Protein AF-A0A5M3XYK2-F1 (afdb_monomer_lite)

InterPro domains:
  IPR046214 Protein of unknown function DUF6247 [PF19760] (10-94)

Secondary structure (DSSP, 8-state):
------PPPTT-HHHHHHHS-TTTHHHHHHHHHHHHHHHHH-GGGHHHHHHHHHHHHHHHHHHTSTTHHHHHHHHHTT-S----HHHHHHHHHHHT-

pLDDT: mean 92.54, std 9.44, range [47.91, 98.75]

Radius of gyration: 17.4 Å; chains: 1; bounding box: 43×45×39 Å

Organism: NCBI:txid90975

Foldseek 3Di:
DDDDDDDDDLLPLVVLLVLDDPVCNVVLVVVLVVLVVVCVVDVVSVVVNSVSSVVSSVVSVQVPPPCSVVQVVCVVVVHDDDDPPVVVVVVVVVVVD

Structure (mmCIF, N/CA/C/O backbone):
data_AF-A0A5M3XYK2-F1
#
_entry.id   AF-A0A5M3XYK2-F1
#
loop_
_atom_site.group_PDB
_atom_site.id
_atom_site.type_symbol
_atom_site.label_atom_id
_atom_site.label_alt_id
_atom_site.label_comp_id
_atom_site.label_asym_id
_atom_site.label_entity_id
_atom_site.label_seq_id
_atom_site.pdbx_PDB_ins_code
_atom_site.Cartn_x
_atom_site.Cartn_y
_atom_site.Cartn_z
_atom_site.occupancy
_atom_site.B_iso_or_equiv
_atom_site.auth_seq_id
_atom_site.auth_comp_id
_atom_site.auth_asym_id
_atom_site.auth_atom_id
_atom_site.pdbx_PDB_model_num
ATOM 1 N N . MET A 1 1 ? 24.129 -23.093 20.498 1.00 47.91 1 MET A N 1
ATOM 2 C CA . MET A 1 1 ? 23.828 -22.043 19.506 1.00 47.91 1 MET A CA 1
ATOM 3 C C . MET A 1 1 ? 22.343 -21.745 19.598 1.00 47.91 1 MET A C 1
ATOM 5 O O . MET A 1 1 ? 21.560 -22.661 19.391 1.00 47.91 1 MET A O 1
ATOM 9 N N . SER A 1 2 ? 21.950 -20.536 19.992 1.00 61.22 2 SER A N 1
ATOM 10 C CA . SER A 1 2 ? 20.559 -20.082 19.904 1.00 61.22 2 SER A CA 1
ATOM 11 C C . SER A 1 2 ? 20.339 -19.483 18.515 1.00 61.22 2 SER A C 1
ATOM 13 O O . SER A 1 2 ? 21.081 -18.595 18.103 1.00 61.22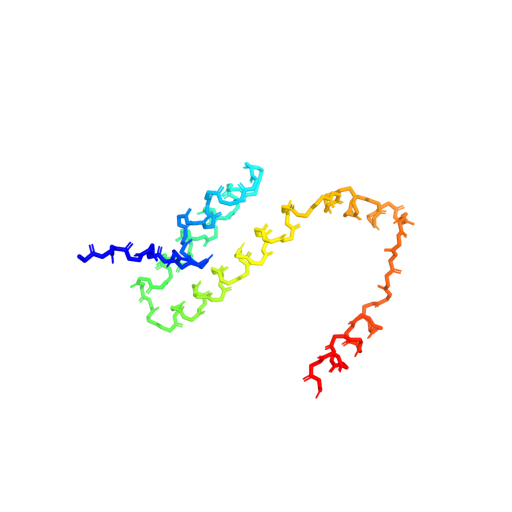 2 SER A O 1
ATOM 15 N N . ALA A 1 3 ? 19.355 -19.992 17.776 1.00 60.56 3 ALA A N 1
ATOM 16 C CA . ALA A 1 3 ? 18.896 -19.344 16.555 1.00 60.56 3 ALA A CA 1
ATOM 17 C C . ALA A 1 3 ? 18.159 -18.065 16.970 1.00 60.56 3 ALA A C 1
ATOM 19 O O . ALA A 1 3 ? 17.110 -18.141 17.609 1.00 60.56 3 ALA A O 1
ATOM 20 N N . GLN A 1 4 ? 18.736 -16.897 16.686 1.00 62.22 4 GLN A N 1
ATOM 21 C CA . GLN A 1 4 ? 17.971 -15.658 16.787 1.00 62.22 4 GLN A CA 1
ATOM 22 C C . GLN A 1 4 ? 16.861 -15.692 15.723 1.00 62.22 4 GLN A C 1
ATOM 24 O O . GLN A 1 4 ? 17.121 -16.170 14.614 1.00 62.22 4 GLN A O 1
ATOM 29 N N . PRO A 1 5 ? 15.631 -15.247 16.042 1.00 66.31 5 PRO A N 1
ATOM 30 C CA . PRO A 1 5 ? 14.573 -15.153 15.046 1.00 66.31 5 PRO A CA 1
ATOM 31 C C . PRO A 1 5 ? 15.048 -14.250 13.905 1.00 66.31 5 PRO A C 1
ATOM 33 O O . PRO A 1 5 ? 15.541 -13.152 14.154 1.00 66.31 5 PRO A O 1
ATOM 36 N N . ILE A 1 6 ? 14.919 -14.717 12.665 1.00 72.19 6 ILE A N 1
ATOM 37 C CA . ILE A 1 6 ? 15.133 -13.872 11.491 1.00 72.19 6 ILE A CA 1
ATOM 38 C C . ILE A 1 6 ? 13.923 -12.941 11.422 1.00 72.19 6 ILE A C 1
ATOM 40 O O . ILE A 1 6 ? 12.798 -13.410 11.254 1.00 72.19 6 ILE A O 1
ATOM 44 N N . GLU A 1 7 ? 14.145 -11.644 11.615 1.00 80.56 7 GLU A N 1
ATOM 45 C CA . GLU A 1 7 ? 13.113 -10.631 11.403 1.00 80.56 7 GLU A CA 1
ATOM 46 C C . GLU A 1 7 ? 12.750 -10.615 9.910 1.00 80.56 7 GLU A C 1
ATOM 48 O O . GLU A 1 7 ? 13.623 -10.463 9.053 1.00 80.56 7 GLU A O 1
ATOM 53 N N . GLU A 1 8 ? 11.477 -10.865 9.590 1.00 88.31 8 GLU A N 1
ATOM 54 C CA . GLU A 1 8 ? 10.988 -10.841 8.209 1.00 88.31 8 GLU A CA 1
ATOM 55 C C . GLU A 1 8 ? 11.018 -9.402 7.665 1.00 88.31 8 GLU A C 1
ATOM 57 O O . GLU A 1 8 ? 10.682 -8.463 8.387 1.00 88.31 8 GLU A O 1
ATOM 62 N N . ASP A 1 9 ? 11.373 -9.218 6.387 1.00 94.12 9 ASP A N 1
ATOM 63 C CA . ASP A 1 9 ? 11.321 -7.900 5.743 1.00 94.12 9 ASP A CA 1
ATOM 64 C C . ASP A 1 9 ? 9.862 -7.397 5.706 1.00 94.12 9 ASP A C 1
ATOM 66 O O . ASP A 1 9 ? 9.015 -8.018 5.055 1.00 94.12 9 ASP A O 1
ATOM 70 N N . PRO A 1 10 ? 9.534 -6.258 6.344 1.00 95.00 10 PRO A N 1
ATOM 71 C CA . PRO A 1 10 ? 8.174 -5.727 6.339 1.00 95.00 10 PRO A CA 1
ATOM 72 C C . PRO A 1 10 ? 7.659 -5.336 4.945 1.00 95.00 10 PRO A C 1
ATOM 74 O O . PRO A 1 10 ? 6.451 -5.141 4.770 1.00 95.00 10 PRO A O 1
ATOM 77 N N . GLN A 1 11 ? 8.560 -5.180 3.969 1.00 97.50 11 GLN A N 1
ATOM 78 C CA . GLN A 1 11 ? 8.250 -4.889 2.569 1.00 97.50 11 GLN A CA 1
ATOM 79 C C . GLN A 1 11 ? 8.154 -6.148 1.696 1.00 97.50 11 GLN A C 1
ATOM 81 O O . GLN A 1 11 ? 7.848 -6.030 0.504 1.00 97.50 11 GLN A O 1
ATOM 86 N N . ASP A 1 12 ? 8.372 -7.339 2.263 1.00 97.50 12 ASP A N 1
ATOM 87 C CA . ASP A 1 12 ? 8.168 -8.601 1.561 1.00 97.50 12 ASP A CA 1
ATOM 88 C C . ASP A 1 12 ? 6.694 -8.708 1.105 1.00 97.50 12 ASP A C 1
ATOM 90 O O . ASP A 1 12 ? 5.772 -8.549 1.918 1.00 97.50 12 ASP A O 1
ATOM 94 N N . PRO A 1 13 ? 6.425 -8.987 -0.186 1.00 97.88 13 PRO A N 1
ATOM 95 C CA . PRO A 1 13 ? 5.066 -9.126 -0.703 1.00 97.88 13 PRO A CA 1
ATOM 96 C C . PRO A 1 13 ? 4.197 -10.139 0.058 1.00 97.88 13 PRO A C 1
ATOM 98 O O . PRO A 1 13 ? 2.987 -9.936 0.172 1.00 97.88 13 PRO A O 1
ATOM 101 N N . GLN A 1 14 ? 4.780 -11.223 0.580 1.00 97.88 14 GLN A N 1
ATOM 102 C CA . GLN A 1 14 ? 4.074 -12.217 1.388 1.00 97.88 14 GLN A CA 1
ATOM 103 C C . GLN A 1 14 ? 3.711 -11.664 2.767 1.00 97.88 14 GLN A C 1
ATOM 105 O O . GLN A 1 14 ? 2.580 -11.859 3.220 1.00 97.88 14 GLN A O 1
ATOM 110 N N . VAL A 1 15 ? 4.630 -10.944 3.416 1.00 98.00 15 VAL A N 1
ATOM 111 C CA . VAL A 1 15 ? 4.382 -10.285 4.710 1.00 98.00 15 VAL A CA 1
ATOM 112 C C . VAL A 1 15 ? 3.274 -9.243 4.563 1.00 98.00 15 VAL A C 1
ATOM 114 O O . VAL A 1 15 ? 2.305 -9.266 5.326 1.00 98.00 15 VAL A O 1
ATOM 117 N N . ILE A 1 16 ? 3.344 -8.410 3.520 1.00 98.56 16 ILE A N 1
ATOM 118 C CA . ILE A 1 16 ? 2.302 -7.432 3.180 1.00 98.56 16 ILE A CA 1
ATOM 119 C C . ILE A 1 16 ? 0.954 -8.130 2.961 1.00 98.56 16 ILE A C 1
ATOM 121 O O . ILE A 1 16 ? -0.048 -7.741 3.561 1.00 98.56 16 ILE A O 1
ATOM 125 N N . LEU A 1 17 ? 0.908 -9.186 2.140 1.00 98.50 17 LEU A N 1
ATOM 126 C CA . LEU A 1 17 ? -0.339 -9.895 1.839 1.00 98.50 17 LEU A CA 1
ATOM 127 C C . LEU A 1 17 ? -0.990 -10.493 3.094 1.00 98.50 17 LEU A C 1
ATOM 129 O O . LEU A 1 17 ? -2.216 -10.440 3.231 1.00 98.50 17 LEU A O 1
ATOM 133 N N . ARG A 1 18 ? -0.184 -11.057 4.005 1.00 97.81 18 ARG A N 1
ATOM 134 C CA . ARG A 1 18 ? -0.665 -11.592 5.288 1.00 97.81 18 ARG A CA 1
ATOM 135 C C . ARG A 1 18 ? -1.206 -10.484 6.189 1.00 97.81 18 ARG A C 1
ATOM 137 O O . ARG A 1 18 ? -2.263 -10.676 6.787 1.00 97.81 18 ARG A O 1
ATOM 144 N N . GLY A 1 19 ? -0.513 -9.345 6.249 1.00 98.00 19 GLY A N 1
ATOM 145 C CA . GLY A 1 19 ? -0.869 -8.206 7.096 1.00 98.00 19 GLY A CA 1
ATOM 146 C C . GLY A 1 19 ? -2.063 -7.382 6.606 1.00 98.00 19 GLY A C 1
ATOM 147 O O . GLY A 1 19 ? -2.683 -6.681 7.403 1.00 98.00 19 GLY A O 1
ATOM 148 N N . LEU A 1 20 ? -2.413 -7.448 5.318 1.00 98.38 20 LEU A N 1
ATOM 149 C CA . LEU A 1 20 ? -3.541 -6.690 4.775 1.00 98.38 20 LEU A CA 1
ATOM 150 C C . LEU A 1 20 ? -4.903 -7.278 5.188 1.00 98.38 20 LEU A C 1
ATOM 152 O O . LEU A 1 20 ? -5.114 -8.498 5.068 1.00 98.38 20 LEU A O 1
ATOM 156 N N . PRO A 1 21 ? -5.881 -6.419 5.542 1.00 97.44 21 PRO A N 1
ATOM 157 C CA . PRO A 1 21 ? -7.284 -6.808 5.626 1.00 97.44 21 PRO A CA 1
ATOM 158 C C . PRO A 1 21 ? -7.775 -7.402 4.305 1.00 97.44 21 PRO A C 1
ATOM 160 O O . PRO A 1 21 ? -7.388 -6.950 3.227 1.00 97.44 21 PRO A O 1
ATOM 163 N N . VAL A 1 22 ? -8.679 -8.385 4.377 1.00 97.69 22 VAL A N 1
ATOM 164 C CA . VAL A 1 22 ? -9.146 -9.163 3.210 1.00 97.69 22 VAL A CA 1
ATOM 165 C C . VAL A 1 22 ? -9.617 -8.277 2.053 1.00 97.69 22 VAL A C 1
ATOM 167 O O . VAL A 1 22 ? -9.327 -8.582 0.901 1.00 97.69 22 VAL A O 1
ATOM 170 N N . ARG A 1 23 ? -10.281 -7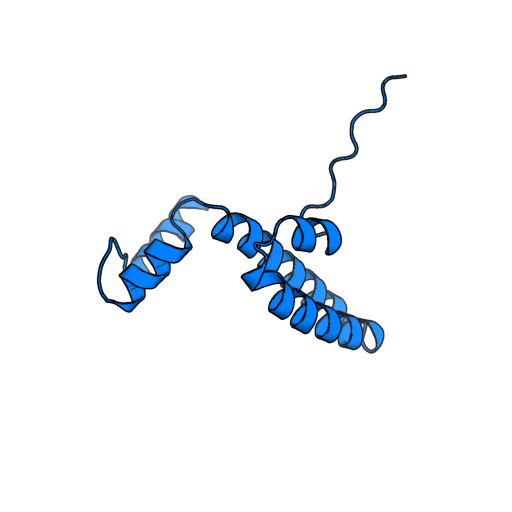.158 2.356 1.00 96.94 23 ARG A N 1
ATOM 171 C CA . ARG A 1 23 ? -10.816 -6.219 1.360 1.00 96.94 23 ARG A CA 1
ATOM 172 C C . ARG A 1 23 ? -9.751 -5.479 0.537 1.00 96.94 23 ARG A C 1
ATOM 174 O O . ARG A 1 23 ? -10.032 -5.097 -0.589 1.00 96.94 23 ARG A O 1
ATOM 181 N N . GLU A 1 24 ? -8.542 -5.314 1.073 1.00 98.12 24 GLU A N 1
ATOM 182 C CA . GLU A 1 24 ? -7.443 -4.594 0.410 1.00 98.12 24 GLU A CA 1
ATOM 183 C C . GLU A 1 24 ? -6.564 -5.536 -0.436 1.00 98.12 24 GLU A C 1
ATOM 185 O O . GLU A 1 24 ? -5.886 -5.113 -1.376 1.00 98.12 24 GLU A O 1
ATOM 190 N N . ARG A 1 25 ? -6.593 -6.846 -0.141 1.00 98.50 25 ARG A N 1
ATOM 191 C CA . ARG A 1 25 ? -5.758 -7.860 -0.810 1.00 98.50 25 ARG A CA 1
ATOM 192 C C . ARG A 1 25 ? -5.934 -7.913 -2.336 1.00 98.50 25 ARG A C 1
ATOM 194 O O . ARG A 1 25 ? -4.914 -8.035 -3.017 1.00 98.50 25 ARG A O 1
ATOM 201 N N . PRO A 1 26 ? -7.154 -7.831 -2.911 1.00 98.62 26 PRO A N 1
ATOM 202 C CA . PRO A 1 26 ? -7.324 -7.892 -4.362 1.00 98.62 26 PRO A CA 1
ATOM 203 C C . PRO A 1 26 ? -6.595 -6.762 -5.093 1.00 98.62 26 PRO A C 1
ATOM 205 O O . PRO A 1 26 ? -5.947 -7.005 -6.112 1.00 98.62 26 PRO A O 1
ATOM 208 N N . GLU A 1 27 ? -6.655 -5.545 -4.550 1.00 98.62 27 GLU A N 1
ATOM 209 C CA . GLU A 1 27 ? -6.028 -4.372 -5.156 1.00 98.62 27 GLU A CA 1
ATOM 210 C C . GLU A 1 27 ? -4.502 -4.423 -5.024 1.00 98.62 27 GLU A C 1
ATOM 212 O O . GLU A 1 27 ? -3.793 -4.162 -6.000 1.00 98.62 27 GLU A O 1
ATOM 217 N N . PHE A 1 28 ? -3.989 -4.878 -3.875 1.00 98.69 28 PHE A N 1
ATOM 218 C CA . PHE A 1 28 ? -2.562 -5.159 -3.715 1.00 98.69 28 PHE A CA 1
ATOM 219 C C . PHE A 1 28 ? -2.062 -6.157 -4.762 1.00 98.69 28 PHE A C 1
ATOM 221 O O . PHE A 1 28 ? -1.109 -5.870 -5.485 1.00 98.69 28 PHE A O 1
ATOM 228 N N . LEU A 1 29 ? -2.736 -7.301 -4.913 1.00 98.75 29 LEU A N 1
ATOM 229 C CA . LEU A 1 29 ? -2.340 -8.332 -5.875 1.00 98.75 29 LEU A CA 1
ATOM 230 C C . LEU A 1 29 ? -2.434 -7.854 -7.327 1.00 98.75 29 LEU A C 1
ATOM 232 O O . LEU A 1 29 ? -1.661 -8.315 -8.170 1.00 98.75 29 LEU A O 1
ATOM 236 N N . ARG A 1 30 ? -3.384 -6.970 -7.652 1.00 98.69 30 ARG A N 1
ATOM 237 C CA . ARG A 1 30 ? -3.502 -6.361 -8.984 1.00 98.69 30 ARG A CA 1
ATOM 238 C C . ARG A 1 30 ? -2.297 -5.466 -9.279 1.00 98.69 30 ARG A C 1
ATOM 240 O O . ARG A 1 30 ? -1.640 -5.662 -10.299 1.00 9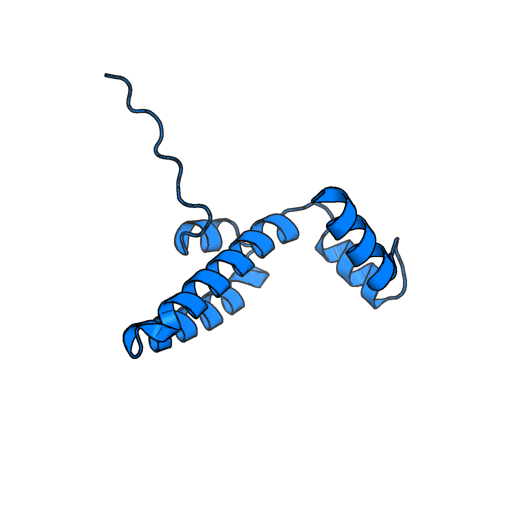8.69 30 ARG A O 1
ATOM 247 N N . GLN A 1 31 ? -1.983 -4.532 -8.379 1.00 98.56 31 GLN A N 1
ATOM 248 C CA . GLN A 1 31 ? -0.860 -3.605 -8.553 1.00 98.56 31 GLN A CA 1
ATOM 249 C C . GLN A 1 31 ? 0.495 -4.321 -8.504 1.00 98.56 31 GLN A C 1
ATOM 251 O O . GLN A 1 31 ? 1.373 -4.022 -9.310 1.00 98.56 31 GLN A O 1
ATOM 256 N N . TYR A 1 32 ? 0.664 -5.281 -7.590 1.00 98.44 32 TYR A N 1
ATOM 257 C CA . TYR A 1 32 ? 1.900 -6.049 -7.447 1.00 98.44 32 TYR A CA 1
ATOM 258 C C . TYR A 1 32 ? 2.228 -6.823 -8.725 1.00 98.44 32 TYR A C 1
ATOM 260 O O . TYR A 1 32 ? 3.333 -6.690 -9.243 1.00 98.44 32 TYR A O 1
ATOM 268 N N . ARG A 1 33 ? 1.257 -7.557 -9.290 1.00 98.31 33 ARG A N 1
ATOM 269 C CA . ARG A 1 33 ? 1.454 -8.284 -10.555 1.00 98.31 33 ARG A CA 1
ATOM 270 C C . ARG A 1 33 ? 1.848 -7.349 -11.696 1.00 98.31 33 ARG A C 1
ATOM 272 O O . ARG A 1 33 ? 2.789 -7.652 -12.416 1.00 98.31 33 ARG A O 1
ATOM 279 N N . GLN A 1 34 ? 1.182 -6.200 -11.819 1.00 98.00 34 GLN A N 1
ATOM 280 C CA . GLN A 1 34 ? 1.515 -5.202 -12.839 1.00 98.00 34 GLN A CA 1
ATOM 281 C C . GLN A 1 34 ? 2.944 -4.654 -12.674 1.00 98.00 34 GLN A C 1
ATOM 283 O O . GLN A 1 34 ? 3.664 -4.503 -13.656 1.00 98.00 34 GLN A O 1
ATOM 288 N N . ALA A 1 35 ? 3.365 -4.358 -11.443 1.00 97.69 35 ALA A N 1
ATOM 289 C CA . ALA A 1 35 ? 4.698 -3.821 -11.182 1.00 97.69 35 ALA A CA 1
ATOM 290 C C . ALA A 1 35 ? 5.809 -4.867 -11.349 1.00 97.69 35 ALA A C 1
ATOM 292 O O . ALA A 1 35 ? 6.897 -4.518 -11.798 1.00 97.69 35 ALA A O 1
ATOM 293 N N . VAL A 1 36 ? 5.544 -6.133 -11.012 1.00 97.88 36 VAL A N 1
ATOM 294 C CA . VAL A 1 36 ? 6.472 -7.245 -11.270 1.00 97.88 36 VAL A CA 1
ATOM 295 C C . VAL A 1 36 ? 6.646 -7.463 -12.766 1.00 97.88 36 VAL A C 1
ATOM 297 O O . VAL A 1 36 ? 7.778 -7.608 -13.212 1.00 97.88 36 VAL A O 1
ATOM 300 N N . GLU A 1 37 ? 5.556 -7.435 -13.535 1.00 98.00 37 GLU A N 1
ATOM 301 C CA . GLU A 1 37 ? 5.612 -7.546 -14.995 1.00 98.00 37 GLU A CA 1
ATOM 302 C C . GLU A 1 37 ? 6.503 -6.448 -15.593 1.00 98.00 37 GLU A C 1
ATOM 304 O O . GLU A 1 37 ? 7.458 -6.741 -16.303 1.00 98.00 37 GLU A O 1
ATOM 309 N N . ALA A 1 38 ? 6.275 -5.189 -15.204 1.00 96.88 38 ALA A N 1
ATOM 310 C CA . ALA A 1 38 ? 7.087 -4.067 -15.668 1.00 96.88 38 ALA A CA 1
ATOM 311 C C . ALA A 1 38 ? 8.564 -4.180 -15.246 1.00 96.88 38 ALA A C 1
ATOM 313 O O . ALA A 1 38 ? 9.456 -3.922 -16.048 1.00 96.88 38 ALA A O 1
ATOM 314 N N . ALA A 1 39 ? 8.839 -4.579 -14.000 1.00 96.88 39 ALA A N 1
ATOM 315 C CA . ALA A 1 39 ? 10.206 -4.736 -13.499 1.00 96.88 39 ALA A CA 1
ATOM 316 C C . ALA A 1 39 ? 10.949 -5.917 -14.141 1.00 96.88 39 ALA A C 1
ATOM 318 O O . ALA A 1 39 ? 12.175 -5.892 -14.224 1.00 96.88 39 ALA A O 1
ATOM 319 N N . ARG A 1 40 ? 10.225 -6.948 -14.594 1.00 96.00 40 ARG A N 1
ATOM 320 C CA . ARG A 1 40 ? 10.809 -8.068 -15.337 1.00 96.00 40 ARG A CA 1
ATOM 321 C C . ARG A 1 40 ? 11.324 -7.618 -16.702 1.00 96.00 40 ARG A C 1
ATOM 323 O O . ARG A 1 40 ? 12.375 -8.087 -17.128 1.00 96.00 40 ARG A O 1
ATOM 330 N N . ASP A 1 41 ? 10.588 -6.728 -17.360 1.00 95.38 41 ASP A N 1
ATOM 331 C CA . ASP A 1 41 ? 10.883 -6.302 -18.726 1.00 95.38 41 ASP A CA 1
ATOM 332 C C . ASP A 1 41 ? 11.845 -5.094 -18.769 1.00 95.38 41 ASP A C 1
ATOM 334 O O . ASP A 1 41 ? 12.610 -4.946 -19.722 1.00 95.38 41 ASP A O 1
ATOM 338 N N . ASP A 1 42 ? 11.859 -4.254 -17.726 1.00 94.19 42 ASP A N 1
ATOM 339 C CA . ASP A 1 42 ? 12.722 -3.074 -17.611 1.00 94.19 42 ASP A CA 1
ATOM 340 C C . ASP A 1 42 ? 13.340 -2.927 -16.207 1.00 94.19 42 ASP A C 1
ATOM 342 O O . ASP A 1 42 ? 12.654 -2.718 -15.201 1.00 94.19 42 ASP A O 1
ATOM 346 N N . LEU A 1 43 ? 14.677 -2.929 -16.144 1.00 93.19 43 LEU A N 1
ATOM 347 C CA . LEU A 1 43 ? 15.416 -2.782 -14.890 1.00 93.19 43 LEU A CA 1
ATOM 348 C C . LEU A 1 43 ? 15.173 -1.432 -14.191 1.00 93.19 43 LEU A C 1
ATOM 350 O O . LEU A 1 43 ? 15.223 -1.366 -12.958 1.00 93.19 43 LEU A O 1
ATOM 354 N N . ALA A 1 44 ? 14.878 -0.356 -14.928 1.00 92.56 44 ALA A N 1
ATOM 355 C CA . ALA A 1 44 ? 14.574 0.942 -14.323 1.00 92.56 44 ALA A CA 1
ATOM 356 C C . ALA A 1 44 ? 13.267 0.904 -13.505 1.00 92.56 44 ALA A C 1
ATOM 358 O O . ALA A 1 44 ? 13.115 1.631 -12.513 1.00 92.56 44 ALA A O 1
ATOM 359 N N . SER A 1 45 ? 12.362 -0.017 -13.844 1.00 95.50 45 SER A N 1
ATOM 360 C CA . SER A 1 45 ? 11.075 -0.202 -13.174 1.00 95.50 45 SER A CA 1
ATOM 361 C C . SER A 1 45 ? 11.178 -0.890 -11.801 1.00 95.50 45 SER A C 1
ATOM 363 O O . SER A 1 45 ? 10.239 -0.802 -11.004 1.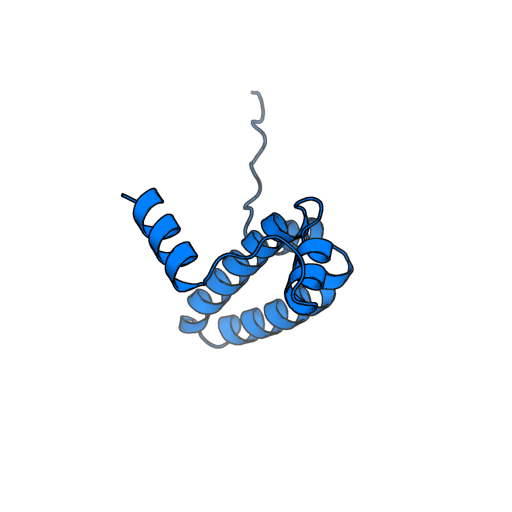00 95.50 45 SER A O 1
ATOM 365 N N . TYR A 1 46 ? 12.332 -1.457 -11.418 1.00 95.56 46 TYR A N 1
ATOM 366 C CA . TYR A 1 46 ? 12.531 -2.000 -10.060 1.00 95.56 46 TYR A CA 1
ATOM 367 C C . TYR A 1 46 ? 12.353 -0.951 -8.960 1.00 95.56 46 TYR A C 1
ATOM 369 O O . TYR A 1 46 ? 11.837 -1.251 -7.880 1.00 95.56 46 TYR A O 1
ATOM 377 N N . THR A 1 47 ? 12.747 0.297 -9.218 1.00 95.44 47 THR A N 1
ATOM 378 C CA . THR A 1 47 ? 12.542 1.388 -8.255 1.00 95.44 47 THR A CA 1
ATOM 379 C C . THR A 1 47 ? 11.051 1.645 -8.028 1.00 95.44 47 THR A C 1
ATOM 381 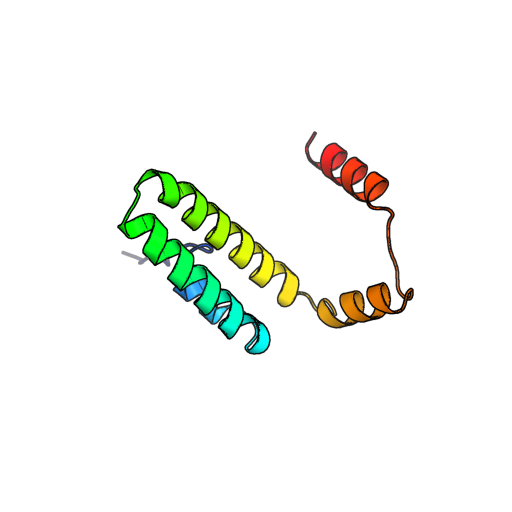O O . THR A 1 47 ? 10.630 1.904 -6.897 1.00 95.44 47 THR A O 1
ATOM 384 N N . ALA A 1 48 ? 10.231 1.534 -9.076 1.00 96.12 48 ALA A N 1
ATOM 385 C CA . ALA A 1 48 ? 8.784 1.670 -8.967 1.00 96.12 48 ALA A CA 1
ATOM 386 C C . ALA A 1 48 ? 8.168 0.513 -8.162 1.00 96.12 48 ALA A C 1
ATOM 388 O O . ALA A 1 48 ? 7.339 0.768 -7.286 1.00 96.12 48 ALA A O 1
ATOM 389 N N . LEU A 1 49 ? 8.632 -0.725 -8.373 1.00 98.00 49 LEU A N 1
ATOM 390 C CA . LEU A 1 49 ? 8.227 -1.884 -7.570 1.00 98.00 49 LEU A CA 1
ATOM 391 C C . LEU A 1 49 ? 8.570 -1.697 -6.082 1.00 98.00 49 LEU A C 1
ATOM 393 O O . LEU A 1 49 ? 7.702 -1.872 -5.231 1.00 98.00 49 LEU A O 1
ATOM 397 N N . LYS A 1 50 ? 9.790 -1.255 -5.748 1.00 97.44 50 LYS A N 1
ATOM 398 C CA . LYS A 1 50 ? 10.175 -0.979 -4.348 1.00 97.44 50 LYS A CA 1
ATOM 399 C C . L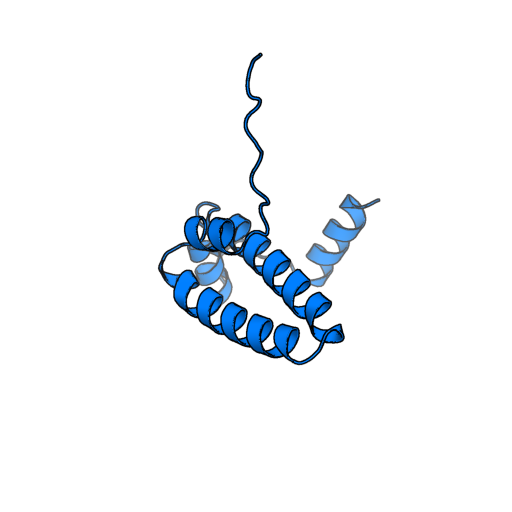YS A 1 50 ? 9.291 0.089 -3.699 1.00 97.44 50 LYS A C 1
ATOM 401 O O . LYS A 1 50 ? 8.842 -0.076 -2.567 1.00 97.44 50 LYS A O 1
ATOM 406 N N . ARG A 1 51 ? 8.989 1.173 -4.423 1.00 97.81 51 ARG A N 1
ATOM 407 C CA . ARG A 1 51 ? 8.079 2.232 -3.945 1.00 97.81 51 ARG A CA 1
ATOM 408 C C . ARG A 1 51 ? 6.655 1.719 -3.734 1.00 97.81 51 ARG A C 1
ATOM 410 O O . ARG A 1 51 ? 6.000 2.133 -2.780 1.00 97.81 51 ARG A O 1
ATOM 417 N N . LEU A 1 52 ? 6.180 0.831 -4.608 1.00 98.44 52 LEU A N 1
ATOM 418 C CA . LEU A 1 52 ? 4.882 0.182 -4.459 1.00 98.44 52 LEU A CA 1
ATOM 419 C C . LEU A 1 52 ? 4.830 -0.652 -3.174 1.00 98.44 52 LEU A C 1
ATOM 421 O O . LEU A 1 52 ? 3.907 -0.472 -2.383 1.00 98.44 52 LEU A O 1
ATOM 425 N N . LEU A 1 53 ? 5.824 -1.515 -2.947 1.00 98.56 53 LEU A N 1
ATOM 426 C CA . LEU A 1 53 ? 5.898 -2.350 -1.743 1.00 98.56 53 LEU A CA 1
ATOM 427 C C . LEU A 1 53 ? 5.981 -1.499 -0.473 1.00 98.56 53 LEU A C 1
ATOM 429 O O . LEU A 1 53 ? 5.255 -1.753 0.484 1.00 98.56 53 LEU A O 1
ATOM 433 N N . HIS A 1 54 ? 6.764 -0.416 -0.493 1.00 98.44 54 HIS A N 1
ATOM 434 C CA . HIS A 1 54 ? 6.805 0.534 0.618 1.00 98.44 54 HIS A CA 1
ATOM 435 C C . HIS A 1 54 ? 5.437 1.149 0.922 1.00 98.44 54 HIS A C 1
ATOM 437 O O . HIS A 1 54 ? 5.021 1.192 2.077 1.00 98.44 54 HIS A O 1
ATOM 443 N N . ARG A 1 55 ? 4.705 1.586 -0.107 1.00 98.50 55 ARG A N 1
ATOM 444 C CA . ARG A 1 55 ? 3.364 2.151 0.069 1.00 98.50 55 ARG A CA 1
ATOM 445 C C . ARG A 1 55 ? 2.405 1.139 0.688 1.00 98.50 55 ARG A C 1
ATOM 447 O O . ARG A 1 55 ? 1.695 1.484 1.622 1.00 98.50 55 ARG A O 1
ATOM 454 N N . TRP A 1 56 ? 2.401 -0.098 0.198 1.00 98.62 56 TRP A N 1
ATOM 455 C CA . TRP A 1 56 ? 1.518 -1.138 0.723 1.00 98.62 56 TRP A CA 1
ATOM 456 C C . TRP A 1 56 ? 1.887 -1.583 2.137 1.00 98.62 56 TRP A C 1
ATOM 458 O O . TRP A 1 56 ? 0.992 -1.866 2.928 1.00 98.62 56 TRP A O 1
ATOM 468 N N . HIS A 1 57 ? 3.170 -1.553 2.499 1.00 98.50 57 HIS A N 1
ATOM 469 C CA . HIS A 1 57 ? 3.592 -1.706 3.889 1.00 98.50 57 HIS A CA 1
ATOM 470 C C . HIS A 1 57 ? 2.992 -0.604 4.788 1.00 98.50 57 HIS A C 1
ATOM 472 O O . HIS A 1 57 ? 2.414 -0.900 5.834 1.00 98.50 57 HIS A O 1
ATOM 478 N N . LEU A 1 58 ? 3.017 0.663 4.355 1.00 98.12 58 LEU A N 1
ATOM 479 C CA . LEU A 1 58 ? 2.341 1.748 5.080 1.00 98.12 58 LEU A CA 1
ATOM 480 C C . LEU A 1 58 ? 0.817 1.548 5.137 1.00 98.12 58 LEU A C 1
ATOM 482 O O . LEU A 1 58 ? 0.198 1.848 6.157 1.00 98.12 58 LEU A O 1
ATOM 486 N N . THR A 1 59 ? 0.208 1.001 4.082 1.00 98.00 59 THR A N 1
ATOM 487 C CA . THR A 1 59 ? -1.215 0.631 4.076 1.00 98.00 59 THR A CA 1
ATOM 488 C C . THR A 1 59 ? -1.523 -0.447 5.114 1.00 98.00 59 THR A C 1
ATOM 490 O O . THR A 1 59 ? -2.524 -0.322 5.814 1.00 98.00 59 THR A O 1
ATOM 493 N N . VAL A 1 60 ? -0.670 -1.463 5.288 1.00 98.38 60 VAL A N 1
ATOM 494 C CA . VAL A 1 60 ? -0.811 -2.452 6.376 1.00 98.38 60 VAL A CA 1
ATOM 495 C C . VAL A 1 60 ? -0.828 -1.750 7.732 1.00 98.38 60 VAL A C 1
ATOM 497 O O . VAL A 1 60 ? -1.728 -2.001 8.530 1.00 98.38 60 VAL A O 1
ATOM 500 N N . ILE A 1 61 ? 0.110 -0.831 7.981 1.00 97.75 61 ILE A N 1
ATOM 501 C CA . ILE A 1 61 ? 0.160 -0.081 9.245 1.00 97.75 61 ILE A CA 1
ATOM 502 C C . ILE A 1 61 ? -1.123 0.728 9.445 1.00 97.75 61 ILE A C 1
ATOM 504 O O . ILE A 1 61 ? -1.717 0.678 10.517 1.00 97.75 61 ILE A O 1
ATOM 508 N N . ALA A 1 62 ? -1.551 1.477 8.429 1.00 96.25 62 ALA A N 1
ATOM 509 C CA . ALA A 1 62 ? -2.705 2.361 8.528 1.00 96.25 62 ALA A CA 1
ATOM 510 C C . ALA A 1 62 ? -4.008 1.578 8.744 1.00 96.25 62 ALA A C 1
ATOM 512 O O . ALA A 1 62 ? -4.755 1.868 9.671 1.00 96.25 62 ALA A O 1
ATOM 513 N N . THR A 1 63 ? -4.245 0.551 7.929 1.00 97.06 63 THR A N 1
ATOM 514 C CA . THR A 1 63 ? -5.505 -0.208 7.914 1.00 97.06 63 THR A CA 1
ATOM 515 C C . THR A 1 63 ? -5.707 -1.112 9.126 1.00 97.06 63 THR A C 1
ATOM 517 O O . THR A 1 63 ? -6.847 -1.453 9.434 1.00 97.06 63 THR A O 1
ATOM 520 N N . ASN A 1 64 ? -4.630 -1.475 9.827 1.00 95.62 64 ASN A N 1
ATOM 521 C CA . ASN A 1 64 ? -4.702 -2.213 11.088 1.00 95.62 64 ASN A CA 1
ATOM 522 C C . ASN A 1 64 ? -4.831 -1.300 12.319 1.00 95.62 64 ASN A C 1
ATOM 524 O O . ASN A 1 64 ? -4.965 -1.804 13.434 1.00 95.62 64 ASN A O 1
ATOM 528 N N . ARG A 1 65 ? -4.818 0.033 12.158 1.00 96.00 65 ARG A N 1
ATOM 529 C CA . ARG A 1 65 ? -5.160 0.934 13.265 1.00 96.00 65 ARG A CA 1
ATOM 530 C C . ARG A 1 65 ? -6.665 0.858 13.547 1.00 96.00 65 ARG A C 1
ATOM 532 O O . ARG A 1 65 ? -7.458 0.973 12.608 1.00 96.00 65 ARG A O 1
ATOM 539 N N . PRO A 1 66 ? -7.076 0.709 14.819 1.00 94.81 66 PRO A N 1
ATOM 540 C CA . PRO A 1 66 ? -8.485 0.767 15.193 1.00 94.81 66 PRO A CA 1
ATOM 541 C C . PRO A 1 66 ? -9.155 2.042 14.668 1.00 94.81 66 PRO A C 1
ATOM 543 O O . PRO A 1 66 ? -8.562 3.117 14.722 1.00 94.81 66 PRO A O 1
ATOM 546 N N . GLY A 1 67 ? -10.374 1.914 14.139 1.00 93.75 67 GLY A N 1
ATOM 547 C CA . GLY A 1 67 ? -11.157 3.043 13.628 1.00 93.75 67 GLY A CA 1
ATOM 548 C C . GLY A 1 67 ? -10.659 3.653 12.314 1.00 93.75 67 GLY A C 1
ATOM 549 O O . GLY A 1 67 ? -11.256 4.615 11.849 1.00 93.75 67 GLY A O 1
ATOM 550 N N . TYR A 1 68 ? -9.611 3.114 11.670 1.00 94.25 68 TYR A N 1
ATOM 551 C CA . TYR A 1 68 ? -9.074 3.681 10.422 1.00 94.25 68 TYR A CA 1
ATOM 552 C C . TYR A 1 68 ? -10.147 3.874 9.342 1.00 94.25 68 TYR A C 1
ATOM 554 O O . TYR A 1 68 ? -10.210 4.913 8.688 1.00 94.25 68 TYR A O 1
ATOM 562 N N . TYR A 1 69 ? -11.005 2.873 9.151 1.00 94.88 69 TYR A N 1
ATOM 563 C CA . TYR A 1 69 ? -12.038 2.942 8.124 1.00 94.88 69 TYR A CA 1
ATOM 564 C C . TYR A 1 69 ? -13.237 3.788 8.523 1.00 94.88 69 TYR A C 1
ATOM 566 O O . TYR A 1 69 ? -13.814 4.417 7.640 1.00 94.88 69 TYR A O 1
ATOM 574 N N . ASP A 1 70 ? -13.562 3.840 9.811 1.00 94.38 70 ASP A N 1
ATOM 575 C CA . ASP A 1 70 ? -14.629 4.694 10.331 1.00 94.38 70 ASP A CA 1
ATOM 576 C C . ASP A 1 70 ? -14.223 6.164 10.188 1.00 94.38 70 ASP A C 1
ATOM 578 O O . ASP A 1 70 ? -14.953 6.935 9.579 1.00 94.38 70 ASP A O 1
ATOM 582 N N . ALA A 1 71 ? -12.990 6.516 10.567 1.00 91.94 71 ALA A N 1
ATOM 583 C CA . ALA A 1 71 ? -12.433 7.856 10.380 1.00 91.94 71 ALA A CA 1
ATOM 584 C C . ALA A 1 71 ? -12.419 8.298 8.903 1.00 91.94 71 ALA A C 1
ATOM 586 O O . ALA A 1 71 ? -12.637 9.467 8.595 1.00 91.94 71 ALA A O 1
ATOM 587 N N . ILE A 1 72 ? -12.192 7.369 7.962 1.00 91.31 72 ILE A N 1
ATOM 588 C CA . ILE A 1 72 ? -12.313 7.662 6.524 1.00 91.31 72 ILE A CA 1
ATOM 589 C C . ILE A 1 72 ? -13.764 7.947 6.125 1.00 91.31 72 ILE A C 1
ATOM 591 O O . ILE A 1 72 ? -13.983 8.797 5.262 1.00 91.31 72 ILE A O 1
ATOM 595 N N . GLN A 1 73 ? -14.742 7.223 6.676 1.00 93.31 73 GLN A N 1
ATOM 596 C CA . GLN A 1 73 ? -16.153 7.485 6.380 1.00 93.31 73 GLN A CA 1
ATOM 597 C C . GLN A 1 73 ? -16.609 8.803 6.996 1.00 93.31 73 GLN A C 1
ATOM 599 O O . GLN A 1 73 ? -17.152 9.628 6.270 1.00 93.31 73 GLN A O 1
ATOM 604 N N . GLU A 1 74 ? -16.284 9.053 8.265 1.00 93.62 74 GLU A N 1
ATOM 605 C CA . GLU A 1 74 ? -16.571 10.321 8.938 1.00 93.62 74 GLU A CA 1
ATOM 606 C C . GLU A 1 74 ? -16.033 11.499 8.118 1.00 93.62 74 GLU A C 1
ATOM 608 O O . GLU A 1 74 ? -16.795 12.391 7.749 1.00 93.62 74 GLU A O 1
ATOM 613 N N . ALA A 1 75 ? -14.762 11.449 7.704 1.00 89.88 75 ALA A N 1
ATOM 614 C CA . ALA A 1 75 ? -14.166 12.509 6.894 1.00 89.88 75 ALA A CA 1
ATOM 615 C C . ALA A 1 75 ? -14.888 12.722 5.549 1.00 89.88 75 ALA A C 1
ATOM 617 O O . ALA A 1 75 ? -15.035 13.858 5.099 1.00 89.88 75 ALA A O 1
ATOM 618 N N . LYS A 1 76 ? -15.359 11.650 4.894 1.00 88.62 76 LYS A N 1
ATOM 619 C CA . LYS A 1 76 ? -16.143 11.747 3.646 1.00 88.62 76 LYS A CA 1
ATOM 620 C C . LYS A 1 76 ? -17.521 12.362 3.865 1.00 88.62 76 LYS A C 1
ATOM 622 O O . LYS A 1 76 ? -18.034 13.024 2.967 1.00 88.62 76 LYS A O 1
ATOM 627 N N . GLU A 1 77 ? -18.105 12.138 5.033 1.00 93.00 77 GLU A N 1
ATOM 628 C CA . GLU A 1 77 ? -19.394 12.688 5.449 1.00 93.00 77 GLU A CA 1
ATOM 629 C C . GLU A 1 77 ? -19.270 14.122 5.997 1.00 93.00 77 GLU A C 1
ATOM 631 O O . GLU A 1 77 ? -20.276 14.745 6.329 1.00 93.00 77 GLU A O 1
ATOM 636 N N . GLY A 1 78 ? -18.051 14.673 6.065 1.00 87.38 78 GLY A N 1
ATOM 637 C CA . GLY A 1 78 ? -17.787 15.979 6.675 1.00 87.38 78 GLY A CA 1
ATOM 638 C C . GLY A 1 78 ? -17.894 15.963 8.203 1.00 87.38 78 GLY A C 1
ATOM 639 O O . GLY A 1 78 ? -18.065 17.011 8.821 1.00 87.38 78 GLY A O 1
ATOM 640 N N . ALA A 1 79 ? -17.816 14.776 8.801 1.00 84.94 79 ALA A N 1
ATOM 641 C CA . ALA A 1 79 ? -17.791 14.530 10.231 1.00 84.94 79 ALA A CA 1
ATOM 642 C C . ALA A 1 79 ? -16.371 14.155 10.703 1.00 84.94 79 ALA A C 1
ATOM 644 O O . ALA A 1 79 ? -15.463 13.904 9.909 1.00 84.94 79 ALA A O 1
ATOM 645 N N . GLY A 1 80 ? -16.183 14.101 12.021 1.00 82.38 80 GLY A N 1
ATOM 646 C CA . GLY A 1 80 ? -14.919 13.690 12.635 1.00 82.38 80 GLY A CA 1
ATOM 647 C C . GLY A 1 80 ? -13.888 14.815 12.779 1.00 82.38 80 GLY A C 1
ATOM 648 O O . GLY A 1 80 ? -14.077 15.951 12.341 1.00 82.38 80 GLY A O 1
ATOM 649 N N . ALA A 1 81 ? -12.786 14.502 13.460 1.00 82.25 81 ALA A N 1
ATOM 650 C CA . ALA A 1 81 ? -11.678 15.432 13.650 1.00 82.25 81 ALA A CA 1
ATOM 651 C C . ALA A 1 81 ? -10.791 15.449 12.397 1.00 82.25 81 ALA A C 1
ATOM 653 O O . ALA A 1 81 ? -10.057 14.496 12.131 1.00 82.25 81 ALA A O 1
ATOM 654 N N . THR A 1 82 ? -10.851 16.537 11.631 1.00 85.00 82 THR A N 1
ATOM 655 C CA . THR A 1 82 ? -10.019 16.748 10.439 1.00 85.00 82 THR A CA 1
ATOM 656 C C . THR A 1 82 ? -9.049 17.902 10.647 1.00 85.00 82 THR A C 1
ATOM 658 O O . THR A 1 82 ? -9.403 18.893 11.283 1.00 85.00 82 THR A O 1
ATOM 661 N N . THR A 1 83 ? -7.874 17.819 10.030 1.00 87.94 83 THR A N 1
ATOM 662 C CA . THR A 1 83 ? -6.903 18.920 9.964 1.00 87.94 83 THR A CA 1
ATOM 663 C C . THR A 1 83 ? -6.738 19.352 8.505 1.00 87.94 83 THR A C 1
ATOM 665 O O . THR A 1 83 ? -6.671 18.479 7.631 1.00 87.94 83 THR A O 1
ATOM 668 N N . PRO A 1 84 ? -6.670 20.663 8.210 1.00 90.19 84 PRO A N 1
ATOM 669 C CA . PRO A 1 84 ? -6.279 21.155 6.894 1.00 90.19 84 PRO A CA 1
ATOM 670 C C . PRO A 1 84 ? -4.952 20.543 6.420 1.00 90.19 84 PRO A C 1
ATOM 672 O O . PRO A 1 84 ? -4.032 20.304 7.203 1.00 90.19 84 PRO A O 1
ATOM 675 N N . LEU A 1 85 ? -4.847 20.251 5.122 1.00 88.00 85 LEU A N 1
ATOM 676 C CA . LEU A 1 85 ? -3.693 19.530 4.572 1.00 88.00 85 LEU A CA 1
ATOM 677 C C . LEU A 1 85 ? -2.374 20.298 4.754 1.00 88.00 85 LEU A C 1
ATOM 679 O O . LEU A 1 85 ? -1.336 19.697 5.016 1.00 88.00 85 LEU A O 1
ATOM 683 N N . ASP A 1 86 ? -2.413 21.613 4.594 1.00 94.44 86 ASP A N 1
ATOM 684 C CA . ASP A 1 86 ? -1.278 22.514 4.770 1.00 94.44 86 ASP A CA 1
ATOM 685 C C . ASP A 1 86 ? -0.752 22.509 6.210 1.00 94.44 86 ASP A C 1
ATOM 687 O O . ASP A 1 86 ? 0.461 22.407 6.413 1.00 94.44 86 ASP A O 1
ATOM 691 N N . GLU A 1 87 ? -1.649 22.514 7.197 1.00 94.81 87 GLU A N 1
ATOM 692 C CA . GLU A 1 87 ? -1.297 22.393 8.615 1.00 94.81 87 GLU A CA 1
ATOM 693 C C . GLU A 1 87 ? -0.678 21.019 8.919 1.00 94.81 87 GLU A C 1
ATOM 695 O O . GLU A 1 87 ? 0.414 20.935 9.482 1.00 94.81 87 GLU A O 1
ATOM 700 N N . ALA A 1 88 ? -1.290 19.934 8.432 1.00 92.06 88 ALA A N 1
ATOM 701 C CA . ALA A 1 88 ? -0.757 18.582 8.618 1.00 92.06 88 ALA A CA 1
ATOM 702 C C . ALA A 1 88 ? 0.650 18.398 8.008 1.00 92.06 88 ALA A C 1
ATOM 704 O O . ALA A 1 88 ? 1.496 17.695 8.573 1.00 92.06 88 ALA A O 1
ATOM 705 N N . ILE A 1 89 ? 0.921 19.026 6.856 1.00 92.38 89 ILE A N 1
ATOM 706 C CA . ILE A 1 89 ? 2.249 19.019 6.224 1.00 92.38 89 ILE A CA 1
ATOM 707 C C . ILE A 1 89 ? 3.253 19.809 7.069 1.00 92.38 89 ILE A C 1
ATOM 709 O O . ILE A 1 89 ? 4.378 19.340 7.263 1.00 92.38 89 ILE A O 1
ATOM 713 N N . ALA A 1 90 ? 2.871 20.986 7.571 1.00 94.50 90 ALA A N 1
ATOM 714 C CA . ALA A 1 90 ? 3.739 21.808 8.409 1.00 94.50 90 ALA A CA 1
ATOM 715 C C . ALA A 1 90 ? 4.170 21.059 9.682 1.00 94.50 90 ALA A C 1
ATOM 717 O O . ALA A 1 90 ? 5.366 21.008 9.988 1.00 94.50 90 ALA A O 1
ATOM 718 N N . ASP A 1 91 ? 3.230 20.396 10.355 1.00 94.12 91 ASP A N 1
ATOM 719 C CA . ASP A 1 91 ? 3.487 19.605 11.564 1.00 94.12 91 ASP A CA 1
ATOM 720 C C . ASP A 1 91 ? 4.419 18.412 11.312 1.00 94.12 91 ASP A C 1
ATOM 722 O O . ASP A 1 91 ? 5.306 18.103 12.113 1.00 94.12 91 ASP A O 1
ATOM 726 N N . GLU A 1 92 ? 4.247 17.712 10.190 1.00 90.31 92 GLU A N 1
ATOM 727 C CA . GLU A 1 92 ? 5.133 16.610 9.809 1.00 90.31 92 GLU A CA 1
ATOM 728 C C . GLU A 1 92 ? 6.556 17.097 9.501 1.00 90.31 92 GLU A C 1
ATOM 730 O O . GLU A 1 92 ? 7.528 16.464 9.915 1.00 90.31 92 GLU A O 1
ATOM 735 N N . LEU A 1 93 ? 6.701 18.233 8.812 1.00 93.44 93 LEU A N 1
ATOM 736 C CA . LEU A 1 93 ? 8.012 18.829 8.547 1.00 93.44 93 LEU A CA 1
ATOM 737 C C . LEU A 1 93 ? 8.696 19.303 9.835 1.00 93.44 93 LEU A C 1
ATOM 739 O O . LEU A 1 93 ? 9.916 19.175 9.951 1.00 93.44 93 LEU A O 1
ATOM 743 N N . ALA A 1 94 ? 7.930 19.808 10.804 1.00 94.62 94 ALA A N 1
ATOM 744 C CA . ALA A 1 94 ? 8.448 20.196 12.111 1.00 94.62 94 ALA A CA 1
ATOM 745 C C . ALA A 1 94 ? 8.962 18.988 12.912 1.00 94.62 94 ALA A C 1
ATOM 747 O O . ALA A 1 94 ? 10.033 19.073 13.503 1.00 94.62 94 ALA A O 1
ATOM 748 N N . ARG A 1 95 ? 8.262 17.844 12.876 1.00 91.88 95 ARG A N 1
ATOM 749 C CA . ARG A 1 95 ? 8.675 16.601 13.564 1.00 91.88 95 ARG A CA 1
ATOM 750 C C . ARG A 1 95 ? 9.964 15.971 13.033 1.00 91.88 95 ARG A C 1
ATOM 752 O O . ARG A 1 95 ? 10.553 15.138 13.713 1.00 91.88 95 ARG A O 1
ATOM 759 N N . ARG A 1 96 ? 10.366 16.312 11.808 1.00 85.56 96 ARG A N 1
ATOM 760 C CA . ARG A 1 96 ? 11.560 15.764 11.141 1.00 85.56 96 ARG A CA 1
ATOM 761 C C . ARG A 1 96 ? 12.820 16.613 11.332 1.00 85.56 96 ARG A C 1
ATOM 763 O O . ARG A 1 96 ? 13.867 16.222 10.816 1.00 85.56 96 ARG A O 1
ATOM 770 N N . ARG A 1 97 ? 12.711 17.768 11.992 1.00 69.75 97 ARG A N 1
ATOM 771 C CA . ARG A 1 97 ? 13.843 18.622 12.378 1.00 69.75 97 ARG A CA 1
ATOM 772 C C . ARG A 1 97 ? 14.375 18.226 13.745 1.00 69.75 97 ARG A C 1
ATOM 774 O O . ARG A 1 97 ? 15.608 18.337 13.905 1.00 69.75 97 ARG A O 1
#

Sequence (97 aa):
MSAQPIEEDPQDPQVILRGLPVRERPEFLRQYRQAVEAARDDLASYTALKRLLHRWHLTVIATNRPGYYDAIQEAKEGAGATTPLDEAIADELARRR